Protein AF-A0AB74FDM0-F1 (afdb_monomer)

Solvent-accessible surface area (backbone atoms only — not comparable to full-atom values): 5610 Å² total; per-residue (Å²): 133,75,64,84,83,72,70,93,31,67,65,48,79,51,54,58,84,77,48,98,88,53,86,63,95,67,66,87,88,46,52,28,40,37,37,37,42,95,88,69,50,76,46,76,43,57,51,86,45,43,54,70,68,58,48,57,33,71,74,30,69,67,55,38,52,50,52,43,50,48,55,50,33,40,74,72,68,74,43,56,86,61,54,75,78,56,72,88,117

Structure (mmCIF, N/CA/C/O backbone):
data_AF-A0AB74FDM0-F1
#
_entry.id   AF-A0AB74FDM0-F1
#
loop_
_atom_site.group_PDB
_atom_site.id
_atom_site.type_symbol
_atom_site.label_atom_id
_atom_site.label_alt_id
_atom_site.label_comp_id
_atom_site.label_asym_id
_atom_site.label_entity_id
_atom_site.label_seq_id
_atom_site.pdbx_PDB_ins_code
_atom_site.Cartn_x
_atom_site.Cartn_y
_atom_site.Cartn_z
_atom_site.occupancy
_atom_site.B_iso_or_equiv
_atom_site.auth_seq_id
_atom_site.auth_comp_id
_atom_site.auth_asym_id
_atom_site.auth_atom_id
_atom_site.pdbx_PDB_model_num
ATOM 1 N N . MET A 1 1 ? -16.150 -6.469 -4.829 1.00 42.59 1 MET A N 1
ATOM 2 C CA . MET A 1 1 ? -15.352 -5.520 -5.631 1.00 42.59 1 MET A CA 1
ATOM 3 C C . MET A 1 1 ? -14.008 -5.380 -4.954 1.00 42.59 1 MET A C 1
ATOM 5 O O . MET A 1 1 ? -13.984 -5.082 -3.767 1.00 42.59 1 MET A O 1
ATOM 9 N N . THR A 1 2 ? -12.935 -5.670 -5.675 1.00 40.97 2 THR A N 1
ATOM 10 C CA . THR A 1 2 ? -11.544 -5.572 -5.218 1.00 40.97 2 THR A CA 1
ATOM 11 C C . THR A 1 2 ? -11.029 -4.176 -5.557 1.00 40.97 2 THR A C 1
ATOM 13 O O . THR A 1 2 ? -11.277 -3.697 -6.663 1.00 40.97 2 THR A O 1
ATOM 16 N N . ALA A 1 3 ? -10.366 -3.502 -4.619 1.00 52.12 3 ALA A N 1
ATOM 17 C CA . ALA A 1 3 ? -9.787 -2.182 -4.865 1.00 52.12 3 ALA A CA 1
ATOM 18 C C . ALA A 1 3 ? -8.322 -2.334 -5.296 1.00 52.12 3 ALA A C 1
ATOM 20 O O . ALA A 1 3 ? -7.548 -2.981 -4.596 1.00 52.12 3 ALA A O 1
ATOM 21 N N . ALA A 1 4 ? -7.956 -1.740 -6.432 1.00 57.25 4 ALA A N 1
ATOM 22 C CA . ALA A 1 4 ? -6.567 -1.613 -6.866 1.00 57.25 4 ALA A CA 1
ATOM 23 C C . ALA A 1 4 ? -5.978 -0.295 -6.335 1.00 57.25 4 ALA A C 1
ATOM 25 O O . ALA A 1 4 ? -6.653 0.741 -6.340 1.00 57.25 4 ALA A O 1
ATOM 26 N N . ILE A 1 5 ? -4.735 -0.340 -5.856 1.00 58.91 5 ILE A N 1
ATOM 27 C CA . ILE A 1 5 ? -3.972 0.838 -5.427 1.00 58.91 5 ILE A CA 1
ATOM 28 C C . ILE A 1 5 ? -3.099 1.294 -6.600 1.00 58.91 5 ILE A C 1
ATOM 30 O O . ILE A 1 5 ? -2.500 0.463 -7.277 1.00 58.91 5 ILE A O 1
ATOM 34 N N . SER A 1 6 ? -3.037 2.607 -6.845 1.00 58.16 6 SER A N 1
ATOM 35 C CA . SER A 1 6 ? -2.067 3.182 -7.784 1.00 58.16 6 SER A CA 1
ATOM 36 C C . SER A 1 6 ? -0.724 3.377 -7.080 1.00 58.16 6 SER A C 1
ATOM 38 O O . SER A 1 6 ? -0.670 3.995 -6.017 1.00 58.16 6 SER A O 1
ATOM 40 N N . TYR A 1 7 ? 0.354 2.864 -7.674 1.00 60.34 7 TYR A N 1
ATOM 41 C CA . TYR A 1 7 ? 1.720 2.935 -7.136 1.00 60.34 7 TYR A CA 1
ATOM 42 C C . TYR A 1 7 ? 2.483 4.208 -7.546 1.00 60.34 7 TYR A C 1
ATOM 44 O O . TYR A 1 7 ? 3.605 4.439 -7.086 1.00 60.34 7 TYR A O 1
ATOM 52 N N . GLU A 1 8 ? 1.872 5.062 -8.372 1.00 58.03 8 GLU A N 1
ATOM 53 C CA . GLU A 1 8 ? 2.389 6.403 -8.682 1.00 58.03 8 GLU A CA 1
ATOM 54 C C . GLU A 1 8 ? 2.442 7.282 -7.413 1.00 58.03 8 GLU A C 1
ATOM 56 O O . GLU A 1 8 ? 3.338 8.110 -7.233 1.00 58.03 8 GLU A O 1
ATOM 61 N N . SER A 1 9 ? 1.537 7.009 -6.474 1.00 56.72 9 SER A N 1
ATOM 62 C CA . SER A 1 9 ? 1.310 7.723 -5.218 1.00 56.72 9 SER A CA 1
ATOM 63 C C . SER A 1 9 ? 2.040 7.060 -4.031 1.00 56.72 9 SER A C 1
ATOM 65 O O . SER A 1 9 ? 2.131 5.833 -3.936 1.00 56.72 9 SER A O 1
ATOM 67 N N . VAL A 1 10 ? 2.581 7.851 -3.089 1.00 63.22 10 VAL A N 1
ATOM 68 C CA . VAL A 1 10 ? 3.232 7.302 -1.878 1.00 63.22 10 VAL A CA 1
ATOM 69 C C . VAL A 1 10 ? 2.161 6.690 -0.975 1.00 63.22 10 VAL A C 1
ATOM 71 O O . VAL A 1 10 ? 1.241 7.390 -0.544 1.00 63.22 10 VAL A O 1
ATOM 74 N N . SER A 1 11 ? 2.306 5.397 -0.672 1.00 68.44 11 SER A N 1
ATOM 75 C CA . SER A 1 11 ? 1.388 4.668 0.205 1.00 68.44 11 SER A CA 1
ATOM 76 C C . SER A 1 11 ? 2.055 4.192 1.498 1.00 68.44 11 SER A C 1
ATOM 78 O O . SER A 1 11 ? 3.210 3.766 1.488 1.00 68.44 11 SER A O 1
ATOM 80 N N . SER A 1 12 ? 1.326 4.258 2.613 1.00 70.69 12 SER A N 1
ATOM 81 C CA . SER A 1 12 ? 1.748 3.767 3.933 1.00 70.69 12 SER A CA 1
ATOM 82 C C . SER A 1 12 ? 0.578 3.107 4.671 1.00 70.69 12 SER A C 1
ATOM 84 O O . SER A 1 12 ? -0.587 3.397 4.406 1.00 70.69 12 SER A O 1
ATOM 86 N N . ILE A 1 13 ? 0.864 2.182 5.590 1.00 68.38 13 ILE A N 1
ATOM 87 C CA . ILE A 1 13 ? -0.160 1.587 6.463 1.00 68.38 13 ILE A CA 1
ATOM 88 C C . ILE A 1 13 ? -0.298 2.464 7.706 1.00 68.38 13 ILE A C 1
ATOM 90 O O . ILE A 1 13 ? 0.706 2.795 8.336 1.00 68.38 13 ILE A O 1
ATOM 94 N N . VAL A 1 14 ? -1.534 2.799 8.077 1.00 64.44 14 VAL A N 1
ATOM 95 C CA . VAL A 1 14 ? -1.838 3.570 9.292 1.00 64.44 14 VAL A CA 1
ATOM 96 C C . VAL A 1 14 ? -2.878 2.856 10.155 1.00 64.44 14 VAL A C 1
ATOM 98 O O . VAL A 1 14 ? -3.803 2.215 9.644 1.00 64.44 14 VAL A O 1
ATOM 101 N N . GLU A 1 15 ? -2.718 2.969 11.475 1.00 61.41 15 GLU A N 1
ATOM 102 C CA . GLU A 1 15 ? -3.672 2.478 12.474 1.00 61.41 15 GLU A CA 1
ATOM 103 C C . GLU A 1 15 ? -4.529 3.626 13.019 1.00 61.41 15 GLU A C 1
ATOM 105 O O . GLU A 1 15 ? -4.072 4.758 13.182 1.00 61.41 15 GLU A O 1
ATOM 110 N N . THR A 1 16 ? -5.800 3.324 13.284 1.00 53.56 16 THR A N 1
ATOM 111 C CA . THR A 1 16 ? -6.854 4.287 13.657 1.00 53.56 16 THR A CA 1
ATOM 112 C C . THR A 1 16 ? -6.597 5.099 14.930 1.00 53.56 16 THR A C 1
ATOM 114 O O . THR A 1 16 ? -7.256 6.114 15.137 1.00 53.56 16 THR A O 1
ATOM 117 N N . ASP A 1 17 ? -5.685 4.664 15.790 1.00 57.78 17 ASP A N 1
ATOM 118 C CA . ASP A 1 17 ? -5.343 5.279 17.075 1.00 57.78 17 ASP A CA 1
ATOM 119 C C . ASP A 1 17 ? -3.885 5.768 17.149 1.00 57.78 17 ASP A C 1
ATOM 121 O O . ASP A 1 17 ? -3.492 6.369 18.149 1.00 57.78 17 ASP A O 1
ATOM 125 N N . ALA A 1 18 ? -3.097 5.578 16.086 1.00 55.28 18 ALA A N 1
ATOM 126 C CA . ALA A 1 18 ? -1.664 5.866 16.085 1.00 55.28 18 ALA A CA 1
ATOM 127 C C . ALA A 1 18 ? -1.310 7.344 15.813 1.00 55.28 18 ALA A C 1
ATOM 129 O O . ALA A 1 18 ? -0.210 7.779 16.156 1.00 55.28 18 ALA A O 1
ATOM 130 N N . HIS A 1 19 ? -2.221 8.145 15.238 1.00 48.66 19 HIS A N 1
ATOM 131 C CA . HIS A 1 19 ? -1.956 9.546 14.879 1.00 48.66 19 HIS A CA 1
ATOM 132 C C . HIS A 1 19 ? -3.088 10.502 15.294 1.00 48.66 19 HIS A C 1
ATOM 134 O O . HIS A 1 19 ? -4.252 10.306 14.953 1.00 48.66 19 HIS A O 1
ATOM 140 N N . ALA A 1 20 ? -2.735 11.583 16.004 1.00 50.91 20 ALA A N 1
ATOM 141 C CA . ALA A 1 20 ? -3.67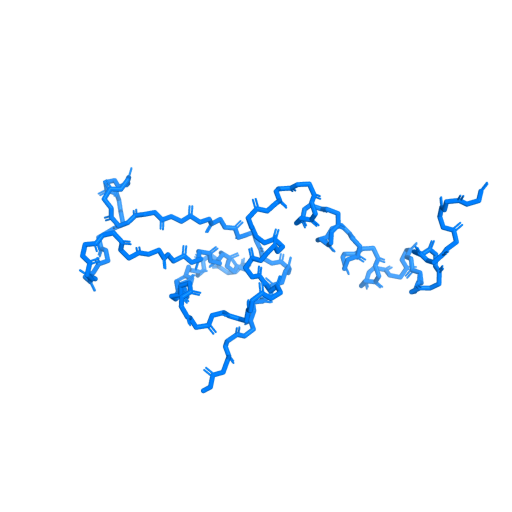8 12.557 16.572 1.00 50.91 20 ALA A CA 1
ATOM 142 C C . ALA A 1 20 ? -4.421 13.423 15.531 1.00 50.91 20 ALA A C 1
ATOM 144 O O . ALA A 1 20 ? -5.438 14.031 15.861 1.00 50.91 20 ALA A O 1
ATOM 145 N N . GLU A 1 21 ? -3.941 13.470 14.286 1.00 51.56 21 GLU A N 1
ATOM 146 C CA . GLU A 1 21 ? -4.451 14.374 13.244 1.00 51.56 21 GLU A CA 1
ATOM 147 C C . GLU A 1 21 ? -5.462 13.711 12.288 1.00 51.56 21 GLU A C 1
ATOM 149 O O . GLU A 1 21 ? -6.131 14.410 11.529 1.00 51.56 21 GLU A O 1
ATOM 154 N N . LEU A 1 22 ? -5.654 12.384 12.360 1.00 47.91 22 LEU A N 1
ATOM 155 C CA . LEU A 1 22 ? -6.547 11.643 11.462 1.00 47.91 22 LEU A CA 1
ATOM 156 C C . LEU A 1 22 ? -7.555 10.788 12.253 1.00 47.91 22 LEU A C 1
ATOM 158 O O . LEU A 1 22 ? -7.302 9.636 12.593 1.00 47.91 22 LEU A O 1
ATOM 162 N N . ARG A 1 23 ? -8.734 11.345 12.557 1.00 53.41 23 ARG A N 1
ATOM 163 C CA . ARG A 1 23 ? -9.829 10.597 13.204 1.00 53.41 23 ARG A CA 1
ATOM 164 C C . ARG A 1 23 ? -10.731 9.950 12.161 1.00 53.41 23 ARG A C 1
ATOM 166 O O . ARG A 1 23 ? -11.647 10.580 11.642 1.00 53.41 23 ARG A O 1
ATOM 173 N N . VAL A 1 24 ? -10.494 8.673 11.892 1.00 58.31 24 VAL A N 1
ATOM 174 C CA . VAL A 1 24 ? -11.349 7.856 11.026 1.00 58.31 24 VAL A CA 1
ATOM 175 C C . VAL A 1 24 ? -12.356 7.123 11.909 1.00 58.31 24 VAL A C 1
ATOM 177 O O . VAL A 1 24 ? -11.966 6.358 12.790 1.00 58.31 24 VAL A O 1
ATOM 180 N N . SER A 1 25 ? -13.658 7.342 11.704 1.00 63.16 25 SER A N 1
ATOM 181 C CA . SER A 1 25 ? -14.684 6.556 12.399 1.00 63.16 25 SER A CA 1
ATOM 182 C C . SER A 1 25 ? -14.660 5.123 11.862 1.00 63.16 25 SER A C 1
ATOM 184 O O . SER A 1 25 ? -15.191 4.839 10.788 1.00 63.16 25 SER A O 1
ATOM 186 N N . GLY A 1 26 ? -14.013 4.221 12.590 1.00 64.75 26 GLY A N 1
ATOM 187 C CA . GLY A 1 26 ? -13.840 2.828 12.201 1.00 64.75 26 GLY A CA 1
ATOM 188 C C . GLY A 1 26 ? -13.972 1.890 13.393 1.00 64.75 26 GLY A C 1
ATOM 189 O O . GLY A 1 26 ? -14.080 2.319 14.542 1.00 64.75 26 GLY A O 1
ATOM 190 N N . LYS A 1 27 ? -13.971 0.583 13.119 1.00 68.38 27 LYS A N 1
ATOM 191 C CA . LYS A 1 27 ? -13.830 -0.413 14.187 1.00 68.38 27 LYS A CA 1
ATOM 192 C C . LYS A 1 27 ? -12.442 -0.269 14.835 1.00 68.38 27 LYS A C 1
ATOM 194 O O . LYS A 1 27 ? -11.492 0.030 14.110 1.00 68.38 27 LYS A O 1
ATOM 199 N N . PRO A 1 28 ? -12.306 -0.516 16.149 1.00 70.81 28 PRO A N 1
ATOM 200 C CA . PRO A 1 28 ? -10.999 -0.576 16.799 1.00 70.81 28 PRO A CA 1
ATOM 201 C C . PRO A 1 28 ? -10.057 -1.532 16.055 1.00 70.81 28 PRO A C 1
ATOM 203 O O . PRO A 1 28 ? -10.501 -2.589 15.599 1.00 70.81 28 PRO A O 1
ATOM 206 N N . ASN A 1 29 ? -8.776 -1.167 15.945 1.00 72.88 29 ASN A N 1
ATOM 207 C CA . ASN A 1 29 ? -7.724 -1.945 15.271 1.00 72.88 29 ASN A CA 1
ATOM 208 C C . ASN A 1 29 ? -7.972 -2.215 13.774 1.00 72.88 29 ASN A C 1
ATOM 210 O O . ASN A 1 29 ? -7.411 -3.153 13.201 1.00 72.88 29 ASN A O 1
ATOM 214 N N . ALA A 1 30 ? -8.836 -1.435 13.121 1.00 78.50 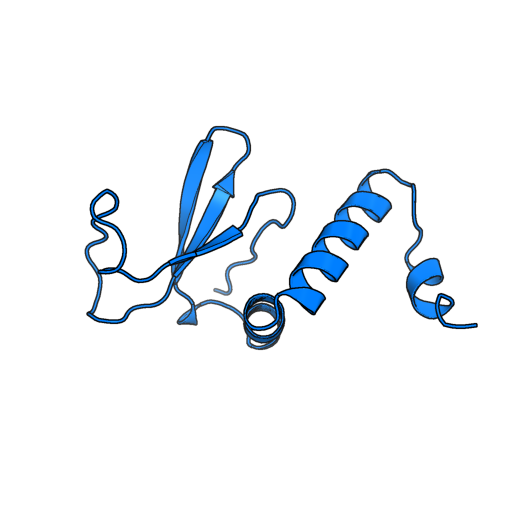30 ALA A N 1
ATOM 215 C CA . ALA A 1 30 ? -9.022 -1.547 11.683 1.00 78.50 30 ALA A CA 1
ATOM 216 C C . ALA A 1 30 ? -7.784 -0.998 10.956 1.00 78.50 30 ALA A C 1
ATOM 218 O O . ALA A 1 30 ? -7.403 0.156 11.144 1.00 78.50 30 ALA A O 1
ATOM 219 N N . LYS A 1 31 ? -7.173 -1.835 10.113 1.00 81.50 31 LYS A N 1
ATOM 220 C CA . LYS A 1 31 ? -6.010 -1.466 9.301 1.00 81.50 31 LYS A CA 1
ATOM 221 C C . LYS A 1 31 ? -6.447 -0.905 7.955 1.00 81.50 31 LYS A C 1
ATOM 223 O O . LYS A 1 31 ? -7.310 -1.487 7.287 1.00 81.50 31 LYS A O 1
ATOM 228 N N . TYR A 1 32 ? -5.810 0.184 7.544 1.00 83.38 32 TYR A N 1
ATOM 229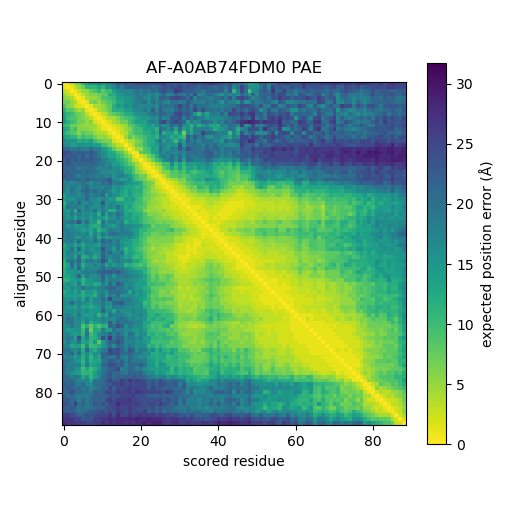 C CA . TYR A 1 32 ? -6.042 0.830 6.258 1.00 83.38 32 TYR A CA 1
ATOM 230 C C . TYR A 1 32 ? -4.720 1.057 5.540 1.00 83.38 32 TYR A C 1
ATOM 232 O O . TYR A 1 32 ? -3.689 1.301 6.168 1.00 83.38 32 TYR A O 1
ATOM 240 N N . VAL A 1 33 ? -4.778 1.013 4.215 1.00 83.94 33 VAL A N 1
ATOM 241 C CA . VAL A 1 33 ? -3.720 1.551 3.369 1.00 83.94 33 VAL A CA 1
ATOM 242 C C . VAL A 1 33 ? -4.066 2.994 3.052 1.00 83.94 33 VAL A C 1
ATOM 244 O O . VAL A 1 33 ? -5.143 3.278 2.521 1.00 83.94 33 VAL A O 1
ATOM 247 N N . GLN A 1 34 ? -3.162 3.893 3.414 1.00 84.38 34 GLN A N 1
ATOM 248 C CA . GLN A 1 34 ? -3.196 5.292 3.040 1.00 84.38 34 GLN A CA 1
ATOM 249 C C . GLN A 1 34 ? -2.528 5.452 1.681 1.00 84.38 34 GLN A C 1
ATOM 251 O O . GLN A 1 34 ? -1.383 5.051 1.516 1.00 84.38 34 GLN A O 1
ATOM 256 N N . VAL A 1 35 ? -3.235 6.063 0.737 1.00 81.62 35 VAL A N 1
ATOM 257 C CA . VAL A 1 35 ? -2.727 6.449 -0.582 1.00 81.62 35 VAL A CA 1
ATOM 258 C C . VAL A 1 35 ? -2.778 7.969 -0.656 1.00 81.62 35 VAL A C 1
ATOM 260 O O . VAL A 1 35 ? -3.852 8.549 -0.485 1.00 81.62 35 VAL A O 1
ATOM 263 N N . THR A 1 36 ? -1.629 8.610 -0.869 1.00 81.69 36 THR A N 1
ATOM 264 C CA . THR A 1 36 ? -1.543 10.071 -1.031 1.00 81.69 36 THR A CA 1
ATOM 265 C C . THR A 1 36 ? -1.380 10.4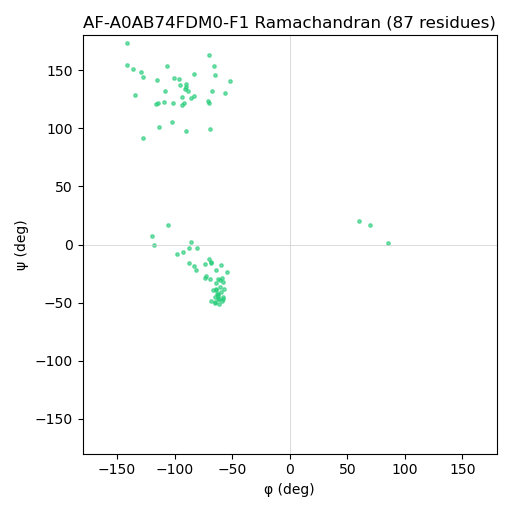05 -2.506 1.00 81.69 36 THR A C 1
ATOM 267 O O . THR A 1 36 ? -0.300 10.195 -3.058 1.00 81.69 36 THR A O 1
ATOM 270 N N . GLU A 1 37 ? -2.449 10.892 -3.132 1.00 82.00 37 GLU A N 1
ATOM 271 C CA . GLU A 1 37 ? -2.473 11.256 -4.550 1.00 82.00 37 GLU A CA 1
ATOM 272 C C . GLU A 1 37 ? -1.638 12.523 -4.824 1.00 82.00 37 GLU A C 1
ATOM 274 O O . GLU A 1 37 ? -1.310 13.294 -3.916 1.00 82.00 37 GLU A O 1
ATOM 279 N N . SER A 1 38 ? -1.293 12.758 -6.092 1.00 76.88 38 SER A N 1
ATOM 280 C CA . SER A 1 38 ? -0.445 13.884 -6.521 1.00 76.88 38 SER A CA 1
ATOM 281 C C . SER A 1 38 ? -1.057 15.268 -6.271 1.00 76.88 38 SER A C 1
ATOM 283 O O . SER A 1 38 ? -0.325 16.250 -6.158 1.00 76.88 38 SER A O 1
ATOM 285 N N . ASP A 1 39 ? -2.382 15.352 -6.145 1.00 79.12 39 ASP A N 1
ATOM 286 C CA . ASP A 1 39 ? -3.125 16.570 -5.802 1.00 79.12 39 ASP A CA 1
ATOM 287 C C . ASP A 1 39 ? -3.228 16.817 -4.281 1.00 79.12 39 ASP A C 1
ATOM 289 O O . ASP A 1 39 ? -3.841 17.794 -3.848 1.00 79.12 39 ASP A O 1
ATOM 293 N N . GLY A 1 40 ? -2.619 15.949 -3.464 1.00 76.75 40 GLY A N 1
ATOM 294 C CA . GLY A 1 40 ? -2.665 16.004 -2.004 1.00 76.75 40 GLY A CA 1
ATOM 295 C C . GLY A 1 40 ? -3.889 15.321 -1.390 1.00 76.75 40 GLY A C 1
ATOM 296 O O . GLY A 1 40 ? -4.023 15.304 -0.164 1.00 76.75 40 GLY A O 1
ATOM 297 N N . THR A 1 41 ? -4.773 14.733 -2.200 1.00 81.38 41 THR A N 1
ATOM 298 C CA . THR A 1 41 ? -5.915 13.962 -1.707 1.00 81.38 41 THR A CA 1
ATOM 299 C C . THR A 1 41 ? -5.435 12.686 -1.018 1.00 81.38 41 THR A C 1
ATOM 301 O O . THR A 1 41 ? -4.640 11.918 -1.561 1.00 81.38 41 THR A O 1
ATOM 304 N N . ILE A 1 42 ? -5.963 12.422 0.180 1.00 82.25 42 ILE A N 1
ATOM 305 C CA . ILE A 1 42 ? -5.684 11.194 0.929 1.00 82.25 42 ILE A CA 1
ATOM 306 C C . ILE A 1 42 ? -6.861 10.232 0.779 1.00 82.25 42 ILE A C 1
ATOM 308 O O . ILE A 1 42 ? -7.990 10.536 1.171 1.00 82.25 42 ILE A O 1
ATOM 312 N N . ARG A 1 43 ? -6.585 9.033 0.262 1.00 82.38 43 ARG A N 1
ATOM 313 C CA . ARG A 1 43 ? -7.535 7.920 0.184 1.00 82.38 43 ARG A CA 1
ATOM 314 C C . ARG A 1 43 ? -7.162 6.835 1.183 1.00 82.38 43 ARG A C 1
ATOM 316 O O . ARG A 1 43 ? -6.018 6.398 1.237 1.00 82.38 43 ARG A O 1
ATOM 323 N N . LEU A 1 44 ? -8.151 6.364 1.938 1.00 82.44 44 LEU A N 1
ATOM 324 C CA . LEU A 1 44 ? -7.999 5.249 2.871 1.00 82.44 44 LEU A CA 1
ATOM 325 C C . LEU A 1 44 ? -8.742 4.028 2.341 1.00 82.44 44 LEU A C 1
ATOM 327 O O . LEU A 1 44 ? -9.952 4.077 2.115 1.00 82.44 44 LEU A O 1
ATOM 331 N N . ILE A 1 45 ? -8.021 2.926 2.161 1.00 83.81 45 ILE A N 1
ATOM 332 C CA . ILE A 1 45 ? -8.575 1.669 1.658 1.00 83.81 45 ILE A CA 1
ATOM 333 C C . ILE A 1 45 ? -8.487 0.625 2.777 1.00 83.81 45 ILE A C 1
ATOM 335 O O . ILE A 1 45 ? -7.388 0.367 3.269 1.00 83.81 45 ILE A O 1
ATOM 339 N N . PRO A 1 46 ? -9.609 0.018 3.208 1.00 85.00 46 PRO A N 1
ATOM 340 C CA . PRO A 1 46 ? -9.581 -1.049 4.203 1.00 85.00 46 PRO A CA 1
ATOM 341 C C . PRO A 1 46 ? -8.685 -2.206 3.755 1.00 85.00 46 PRO A C 1
ATOM 343 O O . PRO A 1 46 ? -8.861 -2.733 2.655 1.00 85.00 46 PRO A O 1
ATOM 346 N N . LEU A 1 47 ? -7.777 -2.654 4.629 1.00 84.38 47 LEU A N 1
ATOM 347 C CA . LEU A 1 47 ? -6.833 -3.734 4.314 1.00 84.38 47 LEU A CA 1
ATOM 348 C C . LEU A 1 47 ? -7.550 -5.040 3.922 1.00 84.38 47 LEU A C 1
ATOM 350 O O . LEU A 1 47 ? -7.047 -5.819 3.121 1.00 84.38 47 LEU A O 1
ATOM 354 N N . SER A 1 48 ? -8.756 -5.265 4.451 1.00 81.75 48 SER A N 1
ATOM 355 C CA . SER A 1 48 ? -9.594 -6.430 4.143 1.00 81.75 48 SER A CA 1
ATOM 356 C C . SER A 1 48 ? -10.149 -6.461 2.716 1.00 81.75 48 SER A C 1
ATOM 358 O O . SER A 1 48 ? -10.643 -7.502 2.292 1.00 81.75 48 SER A O 1
ATOM 360 N N . LEU A 1 49 ? -10.112 -5.340 1.990 1.00 84.44 49 LEU A N 1
ATOM 361 C CA . LEU A 1 49 ? -10.571 -5.254 0.600 1.00 84.44 49 LEU A CA 1
ATOM 362 C C . LEU A 1 49 ? -9.448 -5.494 -0.418 1.00 84.44 49 LEU A C 1
ATOM 364 O O . LEU A 1 49 ? -9.725 -5.555 -1.620 1.00 84.44 49 LEU A O 1
ATOM 368 N N . LEU A 1 50 ? -8.203 -5.617 0.049 1.00 82.56 50 LEU A N 1
ATOM 369 C CA . LEU A 1 50 ? -7.048 -5.913 -0.789 1.00 82.56 50 LEU A CA 1
ATOM 370 C C . LEU A 1 50 ? -6.922 -7.410 -1.041 1.00 82.56 50 LEU A C 1
ATOM 372 O O . LEU A 1 50 ? -7.228 -8.241 -0.184 1.00 82.56 50 LEU A O 1
ATOM 376 N N . HIS A 1 51 ? -6.436 -7.738 -2.234 1.00 86.19 51 HIS A N 1
ATOM 377 C CA . HIS A 1 51 ? -6.075 -9.104 -2.570 1.00 86.19 51 HIS A CA 1
ATOM 378 C C . HIS A 1 51 ? -4.877 -9.564 -1.721 1.00 86.19 51 HIS A C 1
ATOM 380 O O . HIS A 1 51 ? -4.060 -8.751 -1.288 1.00 86.19 51 HIS A O 1
ATOM 386 N N . GLU A 1 52 ? -4.758 -10.871 -1.487 1.00 82.62 52 GLU A N 1
ATOM 387 C CA . GLU A 1 52 ? -3.685 -11.444 -0.662 1.00 82.62 52 GLU A CA 1
ATOM 388 C C . GLU A 1 52 ? -2.286 -11.085 -1.187 1.00 82.62 52 GLU A C 1
ATOM 390 O O . GLU A 1 52 ? -1.402 -10.749 -0.404 1.00 82.62 52 GLU A O 1
ATOM 395 N N . SER A 1 53 ? -2.112 -11.060 -2.512 1.00 81.12 53 SER A N 1
ATOM 396 C CA . SER A 1 53 ? -0.857 -10.651 -3.156 1.00 81.12 53 SER A CA 1
ATOM 397 C C . SER A 1 53 ? -0.480 -9.197 -2.858 1.00 81.12 53 SER A C 1
ATOM 399 O O . SER A 1 53 ? 0.663 -8.924 -2.509 1.00 81.12 53 SER A O 1
ATOM 401 N N . GLU A 1 54 ? -1.440 -8.271 -2.933 1.00 81.75 54 GLU A N 1
ATOM 402 C CA . GLU A 1 54 ? -1.217 -6.846 -2.638 1.00 81.75 54 GLU A CA 1
ATOM 403 C C . GLU A 1 54 ? -0.837 -6.644 -1.173 1.00 81.75 54 GLU A C 1
ATOM 405 O O . GLU A 1 54 ? 0.056 -5.866 -0.843 1.00 81.75 54 GLU A O 1
ATOM 410 N N . ARG A 1 55 ? -1.482 -7.395 -0.276 1.00 83.31 55 ARG A N 1
ATOM 411 C CA . ARG A 1 55 ? -1.119 -7.388 1.139 1.00 83.31 55 ARG A CA 1
ATOM 412 C C . ARG A 1 55 ? 0.306 -7.878 1.364 1.00 83.31 55 ARG A C 1
ATOM 414 O O . ARG A 1 55 ? 1.047 -7.216 2.079 1.00 83.31 55 ARG A O 1
ATOM 421 N N . ALA A 1 56 ? 0.693 -8.993 0.747 1.00 82.25 56 ALA A N 1
ATOM 422 C CA . ALA A 1 56 ? 2.038 -9.547 0.885 1.00 82.25 56 ALA A CA 1
ATOM 423 C C . ALA A 1 56 ? 3.122 -8.569 0.395 1.00 82.25 56 ALA A C 1
ATOM 425 O O . ALA A 1 56 ? 4.187 -8.470 1.004 1.00 82.25 56 ALA A O 1
ATOM 426 N N . ILE A 1 57 ? 2.833 -7.811 -0.668 1.00 82.62 57 ILE A N 1
ATOM 427 C CA . ILE A 1 57 ? 3.709 -6.744 -1.167 1.00 82.62 57 ILE A CA 1
ATOM 428 C C . ILE A 1 57 ? 3.836 -5.621 -0.133 1.00 82.62 57 ILE A C 1
ATOM 430 O O . ILE A 1 57 ? 4.948 -5.223 0.199 1.00 82.62 57 ILE A O 1
ATOM 434 N N . LEU A 1 58 ? 2.718 -5.134 0.411 1.00 81.56 58 LEU A N 1
ATOM 435 C CA . LEU A 1 58 ? 2.705 -4.029 1.378 1.00 81.56 58 LEU A CA 1
ATOM 436 C C . LEU A 1 58 ? 3.304 -4.397 2.744 1.00 81.56 58 LEU A C 1
ATOM 438 O O . LEU A 1 58 ? 3.854 -3.537 3.428 1.00 81.56 58 LEU A O 1
ATOM 442 N N . GLU A 1 59 ? 3.209 -5.662 3.151 1.00 83.44 59 GLU A N 1
ATOM 443 C CA . GLU A 1 59 ? 3.804 -6.178 4.389 1.00 83.44 59 GLU A CA 1
ATOM 444 C C . GLU A 1 59 ? 5.338 -6.321 4.290 1.00 83.44 59 GLU A C 1
ATOM 446 O O . GLU A 1 59 ? 6.010 -6.398 5.320 1.00 83.44 59 GLU A O 1
ATOM 451 N N . ASN A 1 60 ? 5.912 -6.306 3.078 1.00 85.94 60 ASN A N 1
ATOM 452 C CA . ASN A 1 60 ? 7.353 -6.395 2.839 1.00 85.94 60 ASN A CA 1
ATOM 453 C C . ASN A 1 60 ? 7.908 -5.085 2.234 1.00 85.94 60 ASN A C 1
ATOM 455 O O . ASN A 1 60 ? 7.834 -4.879 1.020 1.00 85.94 60 ASN A O 1
ATOM 459 N N . PRO A 1 61 ? 8.556 -4.220 3.042 1.00 79.06 61 PRO A N 1
ATOM 460 C CA . PRO A 1 61 ? 9.075 -2.933 2.572 1.00 79.06 61 PRO A CA 1
ATOM 461 C C . PRO A 1 61 ? 10.083 -3.038 1.419 1.00 79.06 61 PRO A C 1
ATOM 463 O O . PRO A 1 61 ? 10.146 -2.149 0.572 1.00 79.06 61 PRO A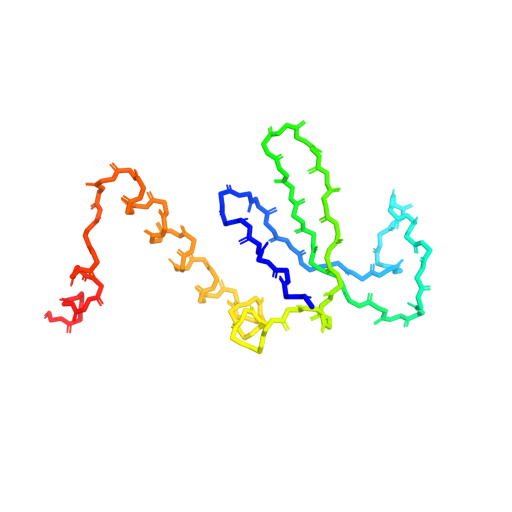 O 1
ATOM 466 N N . GLY A 1 62 ? 10.881 -4.111 1.376 1.00 80.62 62 GLY A N 1
ATOM 467 C CA . GLY A 1 62 ? 11.853 -4.336 0.306 1.00 80.62 62 GLY A CA 1
ATOM 468 C C . GLY A 1 62 ? 11.165 -4.623 -1.026 1.00 80.62 62 GLY A C 1
ATOM 469 O O . GLY A 1 62 ? 11.459 -3.966 -2.024 1.00 80.62 62 GLY A O 1
ATOM 470 N N . LEU A 1 63 ? 10.197 -5.542 -1.007 1.00 80.38 63 LEU A N 1
ATOM 471 C CA . LEU A 1 63 ? 9.397 -5.908 -2.176 1.00 80.38 63 LEU A CA 1
ATOM 472 C C . LEU A 1 63 ? 8.569 -4.722 -2.686 1.00 80.38 63 LEU A C 1
ATOM 474 O O . LEU A 1 63 ? 8.542 -4.463 -3.886 1.00 80.38 63 LEU A O 1
ATOM 478 N N . TYR A 1 64 ? 7.952 -3.961 -1.781 1.00 79.75 64 TYR A N 1
ATOM 479 C CA . TYR A 1 64 ? 7.202 -2.756 -2.129 1.00 79.75 64 TYR A CA 1
ATOM 480 C C . TYR A 1 64 ? 8.069 -1.717 -2.857 1.00 79.75 64 TYR A C 1
ATOM 482 O O . TYR A 1 64 ? 7.691 -1.221 -3.918 1.00 79.75 64 TYR A O 1
ATOM 490 N N . ASN A 1 65 ? 9.256 -1.409 -2.322 1.00 80.06 65 ASN A N 1
ATOM 491 C CA . ASN A 1 65 ? 10.155 -0.427 -2.931 1.00 80.06 65 ASN A CA 1
ATOM 492 C C . ASN A 1 65 ? 10.696 -0.896 -4.287 1.00 80.06 65 ASN A C 1
ATOM 494 O O . ASN A 1 65 ? 10.793 -0.092 -5.213 1.00 80.06 65 ASN A O 1
ATOM 498 N N . GLN A 1 66 ? 11.021 -2.187 -4.414 1.00 83.81 66 GLN A N 1
ATOM 499 C CA . GLN A 1 66 ? 11.445 -2.776 -5.683 1.00 83.81 66 GLN A CA 1
ATOM 500 C C . GLN A 1 66 ? 10.338 -2.670 -6.730 1.00 83.81 66 GLN A C 1
ATOM 502 O O . GLN A 1 66 ? 10.583 -2.132 -7.807 1.00 83.81 66 GLN A O 1
ATOM 507 N N . LEU A 1 67 ? 9.119 -3.103 -6.395 1.00 81.94 67 LEU A N 1
ATOM 508 C CA . LEU A 1 67 ? 7.971 -3.044 -7.297 1.00 81.94 67 LEU A CA 1
ATOM 509 C C . LEU A 1 67 ? 7.690 -1.609 -7.751 1.00 81.94 67 LEU A C 1
ATOM 511 O O . LEU A 1 67 ? 7.527 -1.359 -8.943 1.00 81.94 67 LEU A O 1
ATOM 515 N N . ARG A 1 68 ? 7.681 -0.656 -6.813 1.00 82.19 68 ARG A N 1
ATOM 516 C CA . ARG A 1 68 ? 7.433 0.753 -7.125 1.00 82.19 68 ARG A CA 1
ATOM 517 C C . ARG A 1 68 ? 8.484 1.315 -8.076 1.00 82.19 68 ARG A C 1
ATOM 519 O O . ARG A 1 68 ? 8.120 1.942 -9.064 1.00 82.19 68 ARG A O 1
ATOM 526 N N . ARG A 1 69 ? 9.767 1.054 -7.806 1.00 82.12 69 ARG A N 1
ATOM 527 C CA . ARG A 1 69 ? 10.864 1.468 -8.686 1.00 82.12 69 ARG A CA 1
ATOM 528 C C . ARG A 1 69 ? 10.686 0.895 -10.092 1.00 82.12 69 ARG A C 1
ATOM 530 O O . ARG A 1 69 ? 10.781 1.641 -11.054 1.00 82.12 69 ARG A O 1
ATOM 537 N N . GLY A 1 70 ? 10.353 -0.388 -10.200 1.00 80.75 70 GLY A N 1
ATOM 538 C CA . GLY A 1 70 ? 10.136 -1.035 -11.491 1.00 80.75 70 GLY A CA 1
ATOM 539 C C . GLY A 1 70 ? 8.996 -0.480 -12.310 1.00 80.75 70 GLY A C 1
ATOM 540 O O . GLY A 1 70 ? 9.133 -0.289 -13.513 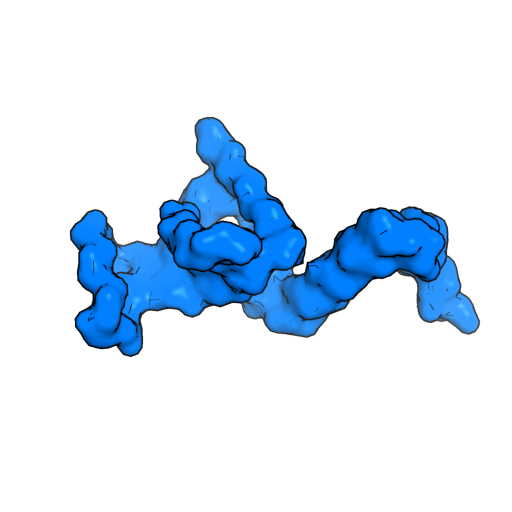1.00 80.75 70 GLY A O 1
ATOM 541 N N . LEU A 1 71 ? 7.873 -0.193 -11.658 1.00 82.00 71 LEU A N 1
ATOM 542 C CA . LEU A 1 71 ? 6.739 0.432 -12.325 1.00 82.00 71 LEU A CA 1
ATOM 543 C C . LEU A 1 71 ? 7.092 1.840 -12.822 1.00 82.00 71 LEU A C 1
ATOM 545 O O . LEU A 1 71 ? 6.694 2.198 -13.927 1.00 82.00 71 LEU A O 1
ATOM 549 N N . THR A 1 72 ? 7.871 2.608 -12.053 1.00 79.25 72 THR A N 1
ATOM 550 C CA . THR A 1 72 ? 8.388 3.914 -12.488 1.00 79.25 72 THR A CA 1
ATOM 551 C C . THR A 1 72 ? 9.348 3.781 -13.671 1.00 79.25 72 THR A C 1
ATOM 553 O O . THR A 1 72 ? 9.139 4.437 -14.686 1.00 79.25 72 THR A O 1
ATOM 556 N N . GLU A 1 73 ? 10.351 2.905 -13.590 1.00 79.62 73 GLU A N 1
ATOM 557 C CA . GLU A 1 73 ? 11.326 2.685 -14.668 1.00 79.62 73 GLU A CA 1
ATOM 558 C C . GLU A 1 73 ? 10.643 2.216 -15.964 1.00 79.62 73 GLU A C 1
ATOM 560 O O . GLU A 1 73 ? 10.964 2.700 -17.050 1.00 79.62 73 GLU A O 1
ATOM 565 N N . PHE A 1 74 ? 9.649 1.329 -15.860 1.00 77.81 74 PHE A N 1
ATOM 566 C CA . PHE A 1 74 ? 8.848 0.889 -17.000 1.00 77.81 74 PHE A CA 1
ATOM 567 C C . PHE A 1 74 ? 8.017 2.032 -17.601 1.00 77.81 74 PHE A C 1
ATOM 569 O O . PHE A 1 74 ? 8.003 2.210 -18.820 1.00 77.81 74 PHE A O 1
ATOM 576 N N . ALA A 1 75 ? 7.346 2.833 -16.766 1.00 75.88 75 ALA A N 1
ATOM 577 C CA . ALA A 1 75 ? 6.549 3.974 -17.219 1.00 75.88 75 ALA A CA 1
ATOM 578 C C . ALA A 1 75 ? 7.406 5.062 -17.896 1.00 75.88 75 ALA A C 1
ATOM 580 O O . ALA A 1 75 ? 6.957 5.699 -18.848 1.00 75.88 75 ALA A O 1
ATOM 581 N N . GLU A 1 76 ? 8.649 5.243 -17.445 1.00 80.06 76 GLU A N 1
ATOM 582 C CA . GLU A 1 76 ? 9.628 6.167 -18.029 1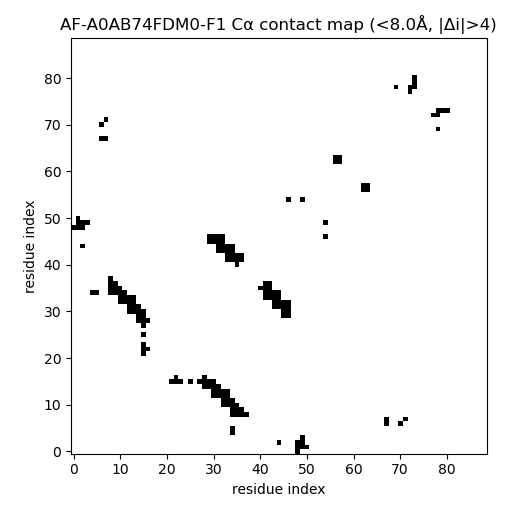.00 80.06 76 GLU A CA 1
ATOM 583 C C . GLU A 1 76 ? 10.341 5.598 -19.271 1.00 80.06 76 GLU A C 1
ATOM 585 O O . GLU A 1 76 ? 11.145 6.293 -19.895 1.00 80.06 76 GLU A O 1
ATOM 590 N N . GLY A 1 77 ? 10.058 4.346 -19.652 1.00 78.94 77 GLY A N 1
ATOM 591 C CA . GLY A 1 77 ? 10.716 3.658 -20.767 1.00 78.94 77 GLY A CA 1
ATOM 592 C C . GLY A 1 77 ? 12.186 3.312 -20.500 1.00 78.94 77 GLY A C 1
ATOM 593 O O . GLY A 1 77 ? 12.932 3.047 -21.441 1.00 78.94 77 GLY A O 1
ATOM 594 N N . GLN A 1 78 ? 12.606 3.340 -19.234 1.00 75.50 78 GLN A N 1
ATOM 595 C CA . GLN A 1 78 ? 13.961 3.032 -18.776 1.00 75.50 78 GLN A CA 1
ATOM 596 C C . GLN A 1 78 ? 14.171 1.541 -18.493 1.00 75.50 78 GLN A C 1
ATOM 598 O O . GLN A 1 78 ? 15.317 1.106 -1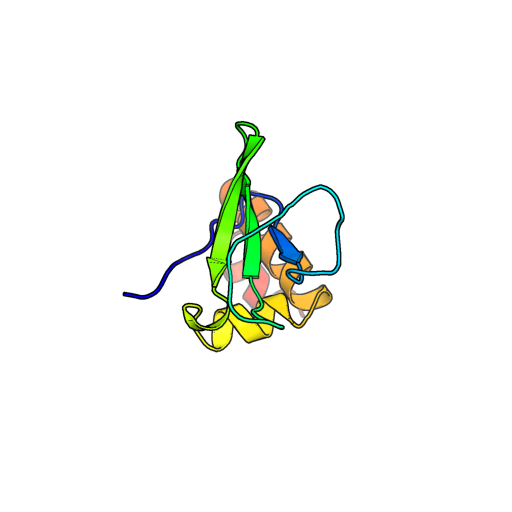8.414 1.00 75.50 78 GLN A O 1
ATOM 603 N N . SER A 1 79 ? 13.094 0.758 -18.372 1.00 63.72 79 SER A N 1
ATOM 604 C CA . SER A 1 79 ? 13.162 -0.704 -18.332 1.00 63.72 79 SER A CA 1
ATOM 605 C C . SER A 1 79 ? 12.080 -1.342 -19.201 1.00 63.72 79 SER A C 1
ATOM 607 O O . SER A 1 79 ? 10.979 -0.812 -19.367 1.00 63.72 79 SER A O 1
ATOM 609 N N . VAL A 1 80 ? 12.370 -2.527 -19.727 1.00 67.62 80 VAL A N 1
ATOM 610 C CA . VAL A 1 80 ? 11.386 -3.419 -20.347 1.00 67.62 80 VAL A CA 1
ATOM 611 C C . VAL A 1 80 ? 11.102 -4.598 -19.420 1.00 67.62 80 VAL A C 1
ATOM 613 O O . VAL A 1 80 ? 11.934 -4.987 -18.604 1.00 67.62 80 VAL A O 1
ATOM 616 N N . SER A 1 81 ? 9.913 -5.198 -19.534 1.00 63.47 81 SER A N 1
ATOM 617 C CA . SER A 1 81 ? 9.497 -6.328 -18.680 1.00 63.47 81 SER A CA 1
ATOM 618 C C . SER A 1 81 ? 10.481 -7.507 -18.695 1.00 63.47 81 SER A C 1
ATOM 620 O O . SER A 1 81 ? 10.484 -8.298 -17.756 1.00 63.47 81 SER A O 1
ATOM 622 N N . SER A 1 82 ? 11.285 -7.651 -19.752 1.00 68.94 82 SER A N 1
ATOM 623 C CA . SER A 1 82 ? 12.318 -8.680 -19.856 1.00 68.94 82 SER A CA 1
ATOM 624 C C . SER A 1 82 ? 13.534 -8.407 -18.978 1.00 68.94 82 SER A C 1
ATOM 626 O O . SER A 1 82 ? 14.143 -9.364 -18.522 1.00 68.94 82 SER A O 1
ATOM 628 N N . ASP A 1 83 ? 13.867 -7.151 -18.680 1.00 68.69 83 ASP A N 1
ATOM 629 C CA . ASP A 1 83 ? 15.059 -6.822 -17.882 1.00 68.69 83 ASP A CA 1
ATOM 630 C C . ASP A 1 83 ? 14.979 -7.450 -16.486 1.00 68.69 83 ASP A C 1
ATOM 632 O O . ASP A 1 83 ? 15.972 -7.889 -15.926 1.00 68.69 83 ASP A O 1
ATOM 636 N N . TRP A 1 84 ? 13.761 -7.600 -15.972 1.00 64.50 84 TRP A N 1
ATOM 637 C CA . TRP A 1 84 ? 13.442 -8.211 -14.685 1.00 64.50 84 TRP A CA 1
ATOM 638 C C . TRP A 1 84 ? 13.614 -9.730 -14.672 1.00 64.50 84 TRP A C 1
ATOM 640 O O . TRP A 1 84 ? 13.855 -10.314 -13.621 1.00 64.50 84 TRP A O 1
ATOM 650 N N . LEU A 1 85 ? 13.471 -10.372 -15.833 1.00 63.41 85 LEU A N 1
ATOM 651 C CA . LEU A 1 85 ? 13.650 -11.815 -15.992 1.00 63.41 85 LEU A CA 1
ATOM 652 C C . LEU A 1 85 ? 15.128 -12.203 -16.123 1.00 63.41 85 LEU A C 1
ATOM 654 O O . LEU A 1 85 ? 15.464 -13.355 -15.866 1.00 63.41 85 LEU A O 1
ATOM 658 N N . PHE A 1 86 ? 15.985 -11.258 -16.518 1.00 69.56 86 PHE A N 1
ATOM 659 C CA . PHE A 1 86 ? 17.397 -11.493 -16.835 1.00 69.56 86 PHE A CA 1
ATOM 660 C C . PHE A 1 86 ? 18.367 -10.693 -15.948 1.00 69.56 86 PHE A C 1
ATOM 662 O O . PHE A 1 86 ? 19.564 -10.702 -16.202 1.00 69.56 86 PHE A O 1
ATOM 669 N N . ALA A 1 87 ? 17.878 -10.003 -14.909 1.00 64.06 87 ALA A N 1
ATOM 670 C CA . ALA A 1 87 ? 18.706 -9.179 -14.019 1.00 64.06 87 ALA A CA 1
ATOM 671 C C . ALA A 1 87 ? 19.647 -9.982 -13.092 1.00 64.06 87 ALA A C 1
ATOM 673 O O . ALA A 1 87 ? 20.524 -9.380 -12.477 1.00 64.06 87 ALA A O 1
ATOM 674 N N . ASP A 1 88 ? 19.457 -11.303 -12.989 1.00 56.56 88 ASP A N 1
ATOM 675 C CA . ASP A 1 88 ? 20.239 -12.218 -12.139 1.00 56.56 88 ASP A CA 1
ATOM 676 C C . ASP A 1 88 ? 21.232 -13.114 -12.932 1.00 56.56 88 ASP A C 1
ATOM 678 O 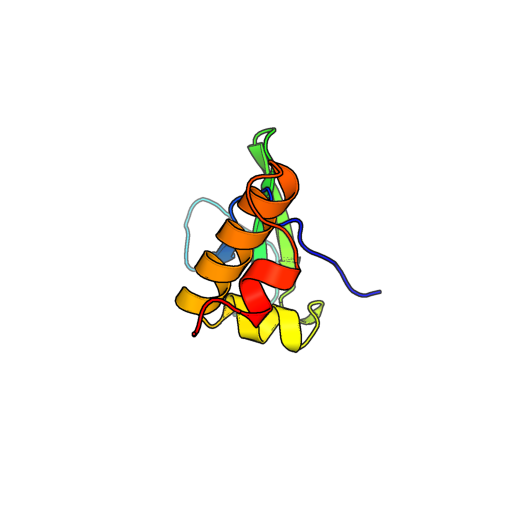O . ASP A 1 88 ? 21.725 -14.106 -12.389 1.00 56.56 88 ASP A O 1
ATOM 682 N N . GLU A 1 89 ? 21.555 -12.783 -14.194 1.00 47.25 89 GLU A N 1
ATOM 683 C CA . GLU A 1 89 ? 22.753 -13.302 -14.902 1.00 47.25 89 GLU A CA 1
ATOM 684 C C . GLU A 1 89 ? 23.935 -12.323 -14.812 1.00 47.25 89 GLU A C 1
ATOM 686 O O . GLU A 1 89 ? 25.074 -12.803 -14.591 1.00 47.25 89 GLU A O 1
#

Foldseek 3Di:
DADDADLVFDKDKDACPPDPPDHDPDDHRFIWIWTQDPVRDIDTHGPVRHDPVVVVCRVDPVSVVVVSVVVVCVVVVNDDPVCVVVVVD

Organism: NCBI:txid1185650

Sequence (89 aa):
MTAAISYESVSSIVETDAHAELRVSGKPNAKYVQVTESDGTIRLIPLSLLHESERAILENPGLYNQLRRGLTEFAEGQSVSSDWLFADE

Radius of gyration: 15.4 Å; Cα contacts (8 Å, |Δi|>4): 87; chains: 1; bounding box: 38×30×38 Å

Secondary structure (DSSP, 8-state):
-PPPPPTTSEEEEEETTT-TT------TT-EEEEEE-TTS-EEEEEGGGS-HHHHHHHH-HHHHHHHHHHHHHHHTTS--TTHHHHTT-

pLDDT: mean 71.77, std 12.09, range [40.97, 86.19]

Mean predicted aligned error: 12.82 Å

Nearest PDB structures (foldseek):
  8v48-assembly1_B  TM=3.932E-01  e=1.803E+00  Escherichia coli B185
  9g6k-assembly1_UE  TM=3.373E-01  e=1.924E+00  Toxoplasma gondii
  4mk0-assembly1_A  TM=4.299E-01  e=6.189E+00  Homo sapiens
  3hnp-assembly1_D  TM=4.147E-01  e=5.800E+00  Bacillus cereus ATCC 14579